Protein AF-A0A132A9T0-F1 (afdb_monomer)

Nearest PDB structures (foldseek):
  6n63-assembly1_A-2  TM=2.832E-01  e=4.880E+00  Bacillus thermotolerans

Solvent-accessible surface area (backbone atoms only — not comparable to full-atom values): 9015 Å² total; per-residue (Å²): 138,88,82,82,84,78,80,78,79,80,75,82,73,76,79,80,72,75,78,56,78,66,59,76,44,44,61,35,51,53,50,34,50,54,50,50,53,51,49,63,74,54,37,81,78,86,76,58,66,72,57,53,53,50,54,50,49,49,57,49,49,56,54,48,48,53,53,51,50,51,54,49,51,53,48,52,54,49,49,52,60,71,68,69,50,54,73,69,55,50,51,51,54,51,50,51,54,49,49,54,51,47,54,53,31,51,51,37,47,51,51,41,47,53,67,60,68,71,43,94,87,71,48,41,66,68,58,48,51,54,54,53,49,56,48,46,53,52,52,51,53,51,52,53,54,53,50,51,59,65,72,76,108

Radius of gyration: 21.83 Å; Cα contacts (8 Å, |Δi|>4): 74; chains: 1; bounding box: 56×27×76 Å

Foldseek 3Di:
DDDDPPPDPPPPPPPPPPVQPL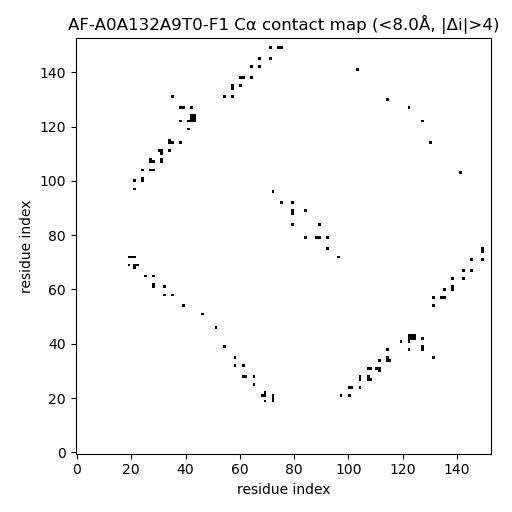VVLLVLLVLLLVLLVLLVVLEPDDDDPVVVVLSVVLSVLSVVLSVLLVVLSVLLVVVCVVVVDDPVVNVVSVVVNVVLSVVLSVVSVVLSVVSPVVDRNDSYPVNSVVSSVVSVVSSVVSNVVSVCVSVVD

Organism: Sarcoptes scabiei (NCBI:txid52283)

Sequence (153 aa):
MSSIHRRIHRSNSGSNRSCRFVELYFSSIDLLKLRLTFLRRNIPGRLPLVHLDYFTSVENDLERLKAVMLDMEDSLVRHARMTRMHHLDRELIFNELLRKSTISHLERIRLCRLIRVRNRSSVTLALALEKYQMVASYVAEFCVESIRQIEMN

Secondary structure (DSSP, 8-state):
--------------------GGGGGHHHHHHHHHHHHHHHHT-SSPPPHHHHHHHHHHHHHHHHHHHHHHHHHHHHHHHHHHTT--HHHHHHHHHHHHHHHHHHHHHHHHHHHHHHHT-TT---HHHHHHHHHHHHHHHHHHHHHHHHHHH--

pLDDT: mean 75.38, std 16.33, range [34.56, 92.31]

Structure (mmCIF, N/CA/C/O backbone):
data_AF-A0A132A9T0-F1
#
_entry.id   AF-A0A132A9T0-F1
#
loop_
_atom_site.group_PDB
_atom_site.id
_atom_site.type_symbol
_atom_site.label_atom_id
_atom_site.label_alt_id
_atom_site.label_comp_id
_atom_site.label_asym_id
_atom_site.label_entity_id
_atom_site.label_seq_id
_atom_site.pdbx_PDB_ins_code
_atom_site.Cartn_x
_atom_site.Cartn_y
_atom_site.Cartn_z
_atom_site.occupancy
_atom_site.B_iso_or_equiv
_atom_site.auth_seq_id
_atom_site.auth_comp_id
_atom_site.auth_asym_id
_atom_site.auth_atom_id
_atom_site.pdbx_PDB_model_num
ATOM 1 N N . MET A 1 1 ? -33.877 -3.721 -56.381 1.00 41.75 1 MET A N 1
ATOM 2 C CA . MET A 1 1 ? -33.250 -4.534 -55.316 1.00 41.75 1 MET A CA 1
ATOM 3 C C . MET A 1 1 ? -32.014 -3.787 -54.834 1.00 41.75 1 MET A C 1
ATOM 5 O O . MET A 1 1 ? -30.998 -3.794 -55.513 1.00 41.75 1 MET A O 1
ATOM 9 N N . SER A 1 2 ? -32.159 -3.032 -53.742 1.00 36.50 2 SER A N 1
ATOM 10 C CA . SER A 1 2 ? -31.143 -2.111 -53.215 1.00 36.50 2 SER A CA 1
ATOM 11 C C . SER A 1 2 ? -30.163 -2.842 -52.302 1.00 36.50 2 SER A C 1
ATOM 13 O O . SER A 1 2 ? -30.568 -3.379 -51.273 1.00 36.50 2 SER A O 1
ATOM 15 N N . SER A 1 3 ? -28.878 -2.841 -52.660 1.00 38.75 3 SER A N 1
ATOM 16 C CA . SER A 1 3 ? -27.806 -3.391 -51.828 1.00 38.75 3 SER A CA 1
ATOM 17 C C . SER A 1 3 ? -27.207 -2.271 -50.975 1.00 38.75 3 SER A C 1
ATOM 19 O O . SER A 1 3 ? -26.533 -1.371 -51.470 1.00 38.75 3 SER A O 1
ATOM 21 N N . ILE A 1 4 ? -27.532 -2.288 -49.684 1.00 42.50 4 ILE A N 1
ATOM 22 C CA . ILE A 1 4 ? -27.070 -1.319 -48.689 1.00 42.50 4 ILE A CA 1
ATOM 23 C C . ILE A 1 4 ? -25.588 -1.586 -48.400 1.00 42.50 4 ILE A C 1
ATOM 25 O O . ILE A 1 4 ? -25.233 -2.535 -47.700 1.00 42.50 4 ILE A O 1
ATOM 29 N N . HIS A 1 5 ? -24.716 -0.717 -48.908 1.00 40.34 5 HIS A N 1
ATOM 30 C CA . HIS A 1 5 ? -23.329 -0.601 -48.467 1.00 40.34 5 HIS A CA 1
ATOM 31 C C . HIS A 1 5 ? -23.275 -0.096 -47.019 1.00 40.34 5 HIS A C 1
ATOM 33 O O . HIS A 1 5 ? -23.266 1.106 -46.752 1.00 40.34 5 HIS A O 1
ATOM 39 N N . ARG A 1 6 ? -23.195 -1.022 -46.059 1.00 41.44 6 ARG A N 1
ATOM 40 C CA . ARG A 1 6 ? -22.784 -0.703 -44.688 1.00 41.44 6 ARG A CA 1
ATOM 41 C C . ARG A 1 6 ? -21.259 -0.603 -44.636 1.00 41.44 6 ARG A C 1
ATOM 43 O O . ARG A 1 6 ? -20.545 -1.590 -44.494 1.00 41.44 6 ARG A O 1
ATOM 50 N N . ARG A 1 7 ? -20.778 0.632 -44.773 1.00 37.00 7 ARG A N 1
ATOM 51 C CA . ARG A 1 7 ? -19.408 1.065 -44.493 1.00 37.00 7 ARG A CA 1
ATOM 52 C C . ARG A 1 7 ? -19.164 0.907 -42.983 1.00 37.00 7 ARG A C 1
ATOM 54 O O . ARG A 1 7 ? -19.579 1.749 -42.194 1.00 37.00 7 ARG A O 1
ATOM 61 N N . ILE A 1 8 ? -18.550 -0.204 -42.571 1.00 40.69 8 ILE A N 1
ATOM 62 C CA . ILE A 1 8 ? -18.086 -0.389 -41.190 1.00 40.69 8 ILE A CA 1
ATOM 63 C C . ILE A 1 8 ? -16.877 0.527 -41.001 1.00 40.69 8 ILE A C 1
ATOM 65 O O . ILE A 1 8 ? -15.793 0.269 -41.526 1.00 40.69 8 ILE A O 1
ATOM 69 N N . HIS A 1 9 ? -17.086 1.616 -40.263 1.00 36.97 9 HIS A N 1
ATOM 70 C CA . HIS A 1 9 ? -16.013 2.384 -39.653 1.00 36.97 9 HIS A CA 1
ATOM 71 C C . HIS A 1 9 ? -15.172 1.431 -38.798 1.00 36.97 9 HIS A C 1
ATOM 73 O O . HIS A 1 9 ? -15.607 0.969 -37.744 1.00 36.97 9 HIS A O 1
ATOM 79 N N . ARG A 1 10 ? -13.954 1.134 -39.256 1.00 35.19 10 ARG A N 1
ATOM 80 C CA . ARG A 1 10 ? -12.884 0.662 -38.380 1.00 35.19 10 ARG A CA 1
ATOM 81 C C . ARG A 1 10 ? -12.524 1.824 -37.464 1.00 35.19 10 ARG A C 1
ATOM 83 O O . ARG A 1 10 ? -11.673 2.647 -37.791 1.00 35.19 10 ARG A O 1
ATOM 90 N N . SER A 1 11 ? -13.223 1.913 -36.340 1.00 34.56 11 SER A N 1
ATOM 91 C CA . SER A 1 11 ? -12.777 2.700 -35.202 1.00 34.56 11 SER A CA 1
ATOM 92 C C . SER A 1 11 ? -11.459 2.098 -34.742 1.00 34.56 11 SER A C 1
ATOM 94 O O . SER A 1 11 ? -11.404 0.989 -34.215 1.00 34.56 11 SER A O 1
ATOM 96 N N . ASN A 1 12 ? -10.393 2.832 -35.028 1.00 40.69 12 ASN A N 1
ATOM 97 C CA . ASN A 1 12 ? -9.037 2.591 -34.581 1.00 40.69 12 ASN A CA 1
ATOM 98 C C . ASN A 1 12 ? -8.991 2.809 -33.056 1.00 40.69 12 ASN A C 1
ATOM 100 O O . ASN A 1 12 ? -8.491 3.819 -32.574 1.00 40.69 12 ASN A O 1
ATOM 104 N N . SER A 1 13 ? -9.567 1.900 -32.267 1.00 35.78 13 SER A N 1
ATOM 105 C CA . SER A 1 13 ? -9.287 1.837 -30.836 1.00 35.78 13 SER A CA 1
ATOM 106 C C . SER A 1 13 ? -8.005 1.035 -30.680 1.00 35.78 13 SER A C 1
ATOM 108 O O . SER A 1 13 ? -8.037 -0.178 -30.472 1.00 35.78 13 SER A O 1
ATOM 110 N N . GLY A 1 14 ? -6.873 1.720 -30.848 1.00 36.09 14 GLY A N 1
ATOM 111 C CA . GLY A 1 14 ? -5.583 1.214 -30.415 1.00 36.09 14 GLY A CA 1
ATOM 112 C C . GLY A 1 14 ? -5.695 0.846 -28.942 1.00 36.09 14 GLY A C 1
ATOM 113 O O . GLY A 1 14 ? -5.651 1.714 -28.072 1.00 36.09 14 GLY A O 1
ATOM 114 N N . SER A 1 15 ? -5.880 -0.443 -28.658 1.00 37.78 15 SER A N 1
ATOM 115 C CA . SER A 1 15 ? -5.702 -0.979 -27.321 1.00 37.78 15 SER A CA 1
ATOM 116 C C . SER A 1 15 ? -4.207 -0.937 -27.041 1.00 37.78 15 SER A C 1
ATOM 118 O O . SER A 1 15 ? -3.487 -1.917 -27.223 1.00 37.78 15 SER A O 1
ATOM 120 N N . ASN A 1 16 ? -3.737 0.230 -26.620 1.00 37.75 16 ASN A N 1
ATOM 121 C CA . ASN A 1 16 ? -2.419 0.425 -26.051 1.00 37.75 16 ASN A CA 1
ATOM 122 C C . ASN A 1 16 ? -2.423 -0.208 -24.648 1.00 37.75 16 ASN A C 1
ATOM 124 O O . ASN A 1 16 ? -2.280 0.468 -23.635 1.00 37.75 16 ASN A O 1
ATOM 128 N N . ARG A 1 17 ? -2.669 -1.523 -24.560 1.00 40.94 17 ARG A N 1
ATOM 129 C CA . ARG A 1 17 ? -2.438 -2.281 -23.331 1.00 40.94 17 ARG A CA 1
ATOM 130 C C . ARG A 1 17 ? -0.943 -2.540 -23.252 1.00 40.94 17 ARG A C 1
ATOM 132 O O . ARG A 1 17 ? -0.466 -3.636 -23.524 1.00 40.94 17 ARG A O 1
ATOM 139 N N . SER A 1 18 ? -0.213 -1.488 -22.897 1.00 50.81 18 SER A N 1
ATOM 140 C CA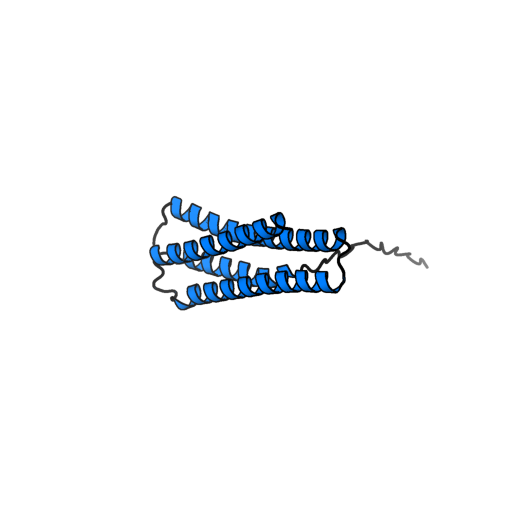 . SER A 1 18 ? 1.036 -1.630 -22.167 1.00 50.81 18 SER A CA 1
ATOM 141 C C . SER A 1 18 ? 0.682 -2.365 -20.877 1.00 50.81 18 SER A C 1
ATOM 143 O O . SER A 1 18 ? 0.238 -1.736 -19.926 1.00 50.81 18 SER A O 1
ATOM 145 N N . CYS A 1 19 ? 0.753 -3.696 -20.880 1.00 56.00 19 CYS A N 1
ATOM 146 C CA . CYS A 1 19 ? 0.551 -4.489 -19.674 1.00 56.00 19 CYS A CA 1
ATOM 147 C C . CYS A 1 19 ? 1.733 -4.186 -18.752 1.00 56.00 19 CYS A C 1
ATOM 149 O O . CYS A 1 19 ? 2.839 -4.663 -19.005 1.00 56.00 19 CYS A O 1
ATOM 151 N N . ARG A 1 20 ? 1.521 -3.307 -17.771 1.00 73.88 20 ARG A N 1
ATOM 152 C CA . ARG A 1 20 ? 2.565 -2.881 -16.843 1.00 73.88 20 ARG A CA 1
ATOM 153 C C . ARG A 1 20 ? 2.798 -3.995 -15.839 1.00 73.88 20 ARG A C 1
ATOM 155 O O . ARG A 1 20 ? 1.861 -4.480 -15.205 1.00 73.88 20 ARG A O 1
ATOM 162 N N . PHE A 1 21 ? 4.040 -4.433 -15.709 1.00 77.25 21 PHE A N 1
ATOM 163 C CA . PHE A 1 21 ? 4.377 -5.579 -14.875 1.00 77.25 21 PHE A CA 1
ATOM 164 C C . PHE A 1 21 ? 4.019 -5.329 -13.403 1.00 77.25 21 PHE A C 1
ATOM 166 O O . PHE A 1 21 ? 3.570 -6.240 -12.699 1.00 77.25 21 PHE A O 1
ATOM 173 N N . VAL A 1 22 ? 4.159 -4.084 -12.937 1.00 81.25 22 VAL A N 1
ATOM 174 C CA . VAL A 1 22 ? 3.890 -3.748 -11.536 1.00 81.25 22 VAL A CA 1
ATOM 175 C C . VAL A 1 22 ? 2.399 -3.803 -11.170 1.00 81.25 22 VAL A C 1
ATOM 177 O O . VAL A 1 22 ? 2.069 -3.960 -9.991 1.00 81.25 22 VAL A O 1
ATOM 180 N N . GLU A 1 23 ? 1.492 -3.752 -12.155 1.00 85.25 23 GLU A N 1
ATOM 181 C CA . GLU A 1 23 ? 0.039 -3.821 -11.932 1.00 85.25 23 GLU A CA 1
ATOM 182 C C . GLU A 1 23 ? -0.393 -5.156 -11.316 1.00 85.25 23 GLU A C 1
ATOM 184 O O . GLU A 1 23 ? -1.341 -5.196 -10.528 1.00 85.25 23 GLU A O 1
ATOM 189 N N . LEU A 1 24 ? 0.343 -6.244 -11.581 1.00 82.88 24 LEU A N 1
ATOM 190 C CA . LEU A 1 24 ? 0.091 -7.558 -10.974 1.00 82.88 24 LEU A CA 1
ATOM 191 C C . LEU A 1 24 ? 0.109 -7.496 -9.434 1.00 82.88 24 LEU A C 1
ATOM 193 O O . LEU A 1 24 ? -0.578 -8.269 -8.757 1.00 82.88 24 LEU A O 1
ATOM 197 N N . TYR A 1 25 ? 0.836 -6.532 -8.863 1.00 84.31 25 TYR A N 1
ATOM 198 C CA . TYR A 1 25 ? 0.963 -6.363 -7.419 1.00 84.31 25 TYR A CA 1
ATOM 199 C C . TYR A 1 25 ? -0.062 -5.405 -6.808 1.00 84.31 25 TYR A C 1
ATOM 201 O O . TYR A 1 25 ? -0.149 -5.348 -5.575 1.00 84.31 25 TYR A O 1
ATOM 209 N N . PHE A 1 26 ? -0.866 -4.696 -7.607 1.00 89.69 26 PHE A N 1
ATOM 210 C CA . PHE A 1 26 ? -1.878 -3.759 -7.094 1.00 89.69 26 PHE A CA 1
ATOM 211 C C . PHE A 1 26 ? -2.961 -4.465 -6.289 1.00 89.69 26 PHE A C 1
ATOM 213 O O . PHE A 1 26 ? -3.409 -3.933 -5.276 1.00 89.69 26 PHE A O 1
ATOM 220 N N . SER A 1 27 ? -3.251 -5.720 -6.630 1.00 88.88 27 SER A N 1
ATOM 221 C CA . SER A 1 27 ? -4.129 -6.605 -5.859 1.00 88.88 27 SER A CA 1
ATOM 222 C C . SER A 1 27 ? -3.783 -6.651 -4.360 1.00 88.88 27 SER A C 1
ATOM 224 O O . SER A 1 27 ? -4.674 -6.640 -3.512 1.00 88.88 27 SER A O 1
ATOM 226 N N . SER A 1 28 ? -2.492 -6.652 -4.003 1.00 89.94 28 SER A N 1
ATOM 227 C CA . SER A 1 28 ? -2.056 -6.624 -2.595 1.00 89.94 28 SER A CA 1
ATOM 228 C C . SER A 1 28 ? -2.243 -5.268 -1.920 1.00 89.94 28 SER A C 1
ATOM 230 O O . SER A 1 28 ? -2.470 -5.225 -0.713 1.00 89.94 28 SER A O 1
ATOM 232 N N . ILE A 1 29 ? -2.163 -4.175 -2.682 1.00 91.12 29 ILE A N 1
ATOM 233 C CA . ILE A 1 29 ? -2.417 -2.817 -2.188 1.00 91.12 29 ILE A CA 1
ATOM 234 C C . ILE A 1 29 ? -3.917 -2.659 -1.924 1.00 91.12 29 ILE A C 1
ATOM 236 O O . ILE A 1 29 ? -4.308 -2.250 -0.832 1.00 91.12 29 ILE A O 1
ATOM 240 N N . ASP A 1 30 ? -4.756 -3.081 -2.871 1.00 92.31 30 ASP A N 1
ATOM 241 C CA . ASP A 1 30 ? -6.215 -3.062 -2.737 1.00 92.31 30 ASP A CA 1
ATOM 242 C C . ASP A 1 30 ? -6.687 -3.929 -1.572 1.00 92.31 30 ASP A C 1
ATOM 244 O O . ASP A 1 30 ? -7.519 -3.512 -0.761 1.00 92.31 30 ASP A O 1
ATOM 248 N N . LEU A 1 31 ? -6.113 -5.128 -1.439 1.00 92.19 31 LEU A N 1
ATOM 249 C CA . LEU A 1 31 ? -6.408 -6.008 -0.318 1.00 92.19 31 LEU A CA 1
ATOM 250 C C . LEU A 1 31 ? -6.022 -5.360 1.014 1.00 92.19 31 LEU A C 1
ATOM 252 O O . LEU A 1 31 ? -6.806 -5.423 1.963 1.00 92.19 31 LEU A O 1
ATOM 256 N N . LEU A 1 32 ? -4.845 -4.737 1.098 1.00 91.62 32 LEU A N 1
ATOM 257 C CA . LEU A 1 32 ? -4.396 -4.059 2.311 1.00 91.62 32 LEU A CA 1
ATOM 258 C C . LEU A 1 32 ? -5.325 -2.901 2.674 1.00 91.62 32 LEU A C 1
ATOM 260 O O . LEU A 1 32 ? -5.779 -2.825 3.816 1.00 91.62 32 LEU A O 1
ATOM 264 N N . LYS A 1 33 ? -5.699 -2.073 1.698 1.00 92.12 33 LYS A N 1
ATOM 265 C CA . LYS A 1 33 ? -6.665 -0.987 1.881 1.00 92.12 33 LYS A CA 1
ATOM 266 C C . LYS A 1 33 ? -8.005 -1.506 2.396 1.00 92.12 33 LYS A C 1
ATOM 268 O O . LYS A 1 33 ? -8.507 -1.015 3.404 1.00 92.12 33 LYS A O 1
ATOM 273 N N . LEU A 1 34 ? -8.538 -2.571 1.796 1.00 91.38 34 LEU A N 1
ATOM 274 C CA . LEU A 1 34 ? -9.782 -3.200 2.246 1.00 91.38 34 LEU A CA 1
ATOM 275 C C . LEU A 1 34 ? -9.685 -3.704 3.695 1.00 91.38 34 LEU A C 1
ATOM 277 O O . LEU A 1 34 ? -10.635 -3.569 4.471 1.00 91.38 34 LEU A O 1
ATOM 281 N N . ARG A 1 35 ? -8.536 -4.266 4.088 1.00 89.38 35 ARG A N 1
ATOM 282 C CA . ARG A 1 35 ? -8.293 -4.723 5.466 1.00 89.38 35 ARG A CA 1
ATOM 283 C C . ARG A 1 35 ? -8.231 -3.566 6.459 1.00 89.38 35 ARG A C 1
ATOM 285 O O . ARG A 1 35 ? -8.794 -3.692 7.544 1.00 89.38 35 ARG A O 1
ATOM 292 N N . LEU A 1 36 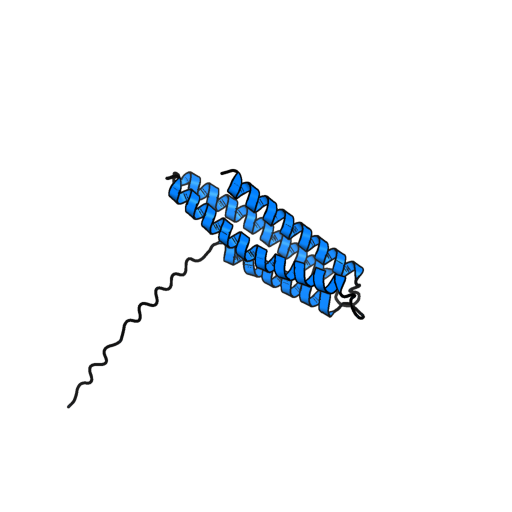? -7.610 -2.454 6.087 1.00 89.50 36 LEU A N 1
ATOM 293 C CA . LEU A 1 36 ? -7.542 -1.248 6.912 1.00 89.50 36 LEU A CA 1
ATOM 294 C C . LEU A 1 36 ? -8.913 -0.585 7.058 1.00 89.50 36 LEU A C 1
ATOM 296 O O . LEU A 1 36 ? -9.342 -0.302 8.174 1.00 89.50 36 LEU A O 1
ATOM 300 N N . THR A 1 37 ? -9.672 -0.461 5.967 1.00 88.94 37 THR A N 1
ATOM 301 C CA . THR A 1 37 ? -11.055 0.029 6.019 1.00 88.94 37 THR A CA 1
ATOM 302 C C . THR A 1 37 ? -11.922 -0.846 6.925 1.00 88.94 37 THR A C 1
ATOM 304 O O . THR A 1 37 ? -12.722 -0.327 7.705 1.00 88.94 37 THR A O 1
ATOM 307 N N . PHE A 1 38 ? -11.754 -2.172 6.867 1.00 87.31 38 PHE A N 1
ATOM 308 C CA . PHE A 1 38 ? -12.426 -3.074 7.798 1.00 87.31 38 PHE A CA 1
ATOM 309 C C . PHE A 1 38 ? -12.014 -2.793 9.249 1.00 87.31 38 PHE A C 1
ATOM 311 O O . PHE A 1 38 ? -12.895 -2.673 10.096 1.00 87.31 38 PHE A O 1
ATOM 318 N N . LEU A 1 39 ? -10.715 -2.648 9.544 1.00 86.44 39 LEU A N 1
ATOM 319 C CA . LEU A 1 39 ? -10.245 -2.310 10.893 1.00 86.44 39 LEU A CA 1
ATOM 320 C C . LEU A 1 39 ? -10.887 -1.020 11.403 1.00 86.44 39 LEU A C 1
ATOM 322 O O . LEU A 1 39 ? -11.495 -1.041 12.467 1.00 86.44 39 LEU A O 1
ATOM 326 N N . ARG A 1 40 ? -10.831 0.064 10.619 1.00 86.88 40 ARG A N 1
ATOM 327 C CA . ARG A 1 40 ? -11.401 1.369 10.982 1.00 86.88 40 ARG A CA 1
ATOM 328 C C . ARG A 1 40 ? -12.893 1.293 11.311 1.00 86.88 40 ARG A C 1
ATOM 330 O O . ARG A 1 40 ? -13.327 1.894 12.287 1.00 86.88 40 ARG A O 1
ATOM 337 N N . ARG A 1 41 ? -13.673 0.537 10.530 1.00 85.56 41 ARG A N 1
ATOM 338 C CA . ARG A 1 41 ? -15.125 0.366 10.742 1.00 85.56 41 ARG A CA 1
ATOM 339 C C . ARG A 1 41 ? -15.484 -0.412 12.009 1.00 85.56 41 ARG A C 1
ATOM 341 O O . ARG A 1 41 ? -16.616 -0.307 12.460 1.00 85.56 41 ARG A O 1
ATOM 348 N N . ASN A 1 42 ? -14.557 -1.202 12.547 1.00 83.75 42 ASN A N 1
ATOM 349 C CA . ASN A 1 42 ? -14.789 -2.042 13.724 1.00 83.75 42 ASN A CA 1
ATOM 350 C C . ASN A 1 42 ? -14.178 -1.453 15.007 1.00 83.75 42 ASN A C 1
ATOM 352 O O . ASN A 1 42 ? -14.156 -2.133 16.029 1.00 83.75 42 ASN A O 1
ATOM 356 N N . ILE A 1 43 ? -13.685 -0.210 14.974 1.00 84.88 43 ILE A N 1
ATOM 357 C CA . ILE A 1 43 ? -13.224 0.476 16.184 1.00 84.88 43 ILE A CA 1
ATOM 358 C C . ILE A 1 43 ? -14.459 0.881 17.012 1.00 84.88 43 ILE A C 1
ATOM 360 O O . ILE A 1 43 ? -15.340 1.560 16.482 1.00 84.88 43 ILE A O 1
ATOM 364 N N . PRO A 1 44 ? -14.548 0.498 18.296 1.00 73.88 44 PRO A N 1
ATOM 365 C CA . PRO A 1 44 ? -15.650 0.897 19.160 1.00 73.88 44 PRO A CA 1
ATOM 366 C C . PRO A 1 44 ? -15.566 2.391 19.504 1.00 73.88 44 PRO A C 1
ATOM 368 O O . PRO A 1 44 ? -14.511 2.895 19.891 1.00 73.88 44 PRO A O 1
ATOM 371 N N . GLY A 1 45 ? -16.699 3.091 19.416 1.00 78.88 45 GLY A N 1
ATOM 372 C CA . GLY A 1 45 ? -16.822 4.508 19.777 1.00 78.88 45 GLY A CA 1
ATOM 373 C C . GLY A 1 45 ? -16.570 5.488 18.624 1.00 78.88 45 GLY A C 1
ATOM 374 O O . GLY A 1 45 ? -16.484 5.109 17.458 1.00 78.88 45 GLY A O 1
ATOM 375 N N . ARG A 1 46 ? -16.503 6.787 18.949 1.00 77.25 46 ARG A N 1
ATOM 376 C CA . ARG A 1 46 ? -16.177 7.851 17.985 1.00 77.25 46 ARG A CA 1
ATOM 377 C C . ARG A 1 46 ? -14.686 8.169 18.040 1.00 77.25 46 ARG A C 1
ATOM 379 O O . ARG A 1 46 ? -14.136 8.382 19.116 1.00 77.25 46 ARG A O 1
ATOM 386 N N . LEU A 1 47 ? -14.057 8.232 16.871 1.00 81.00 47 LEU A N 1
ATOM 387 C CA . LEU A 1 47 ? -12.656 8.613 16.728 1.00 81.00 47 LEU A CA 1
ATOM 388 C C . LEU A 1 47 ? -12.494 10.138 16.816 1.00 81.00 47 LEU A C 1
ATOM 390 O O . LEU A 1 47 ? -13.230 10.857 16.137 1.00 81.00 47 LEU A O 1
ATOM 394 N N . PRO A 1 48 ? -11.507 10.637 17.577 1.00 84.19 48 PRO A N 1
ATOM 395 C CA . PRO A 1 48 ? -11.005 11.998 17.421 1.00 84.19 48 PRO A CA 1
ATOM 396 C C . PRO A 1 48 ? -10.639 12.311 15.961 1.00 84.19 48 PRO A C 1
ATOM 398 O O . PRO A 1 48 ? -10.090 11.453 15.265 1.00 84.19 48 PRO A O 1
ATOM 401 N N . LEU A 1 49 ? -10.888 13.551 15.521 1.00 84.25 49 LEU A N 1
ATOM 402 C CA . LEU A 1 49 ? -10.638 14.000 14.140 1.00 84.25 49 LEU A CA 1
ATOM 403 C C . LEU A 1 49 ? -9.199 13.730 13.682 1.00 84.25 49 LEU A C 1
ATOM 405 O O . LEU A 1 49 ? -8.997 13.184 12.604 1.00 84.25 49 LEU A O 1
ATOM 409 N N . VAL A 1 50 ? -8.212 13.975 14.548 1.00 85.12 50 VAL A N 1
ATOM 410 C CA . VAL A 1 50 ? -6.791 13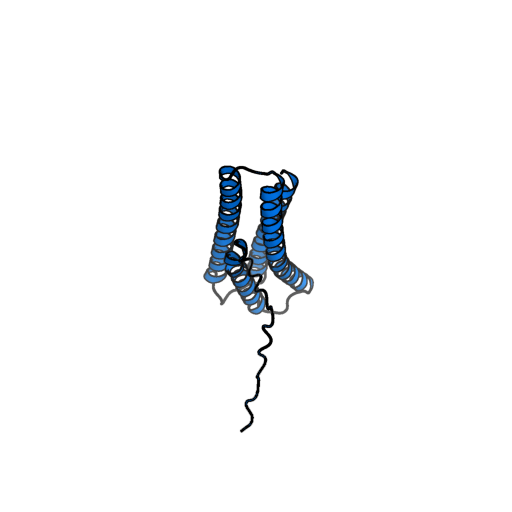.726 14.249 1.00 85.12 50 VAL A CA 1
ATOM 411 C C . VAL A 1 50 ? -6.507 12.281 13.810 1.00 85.12 50 VAL A C 1
ATOM 413 O O . VAL A 1 50 ? -5.675 12.043 12.937 1.00 85.12 50 VAL A O 1
ATOM 416 N N . HIS A 1 51 ? -7.218 11.296 14.366 1.00 86.00 51 HIS A N 1
ATOM 417 C CA . HIS A 1 51 ? -7.047 9.895 13.979 1.00 86.00 51 HIS A CA 1
ATOM 418 C C . HIS A 1 51 ? -7.769 9.565 12.672 1.00 86.00 51 HIS A C 1
ATOM 420 O O . HIS A 1 51 ? -7.298 8.717 11.917 1.00 86.00 51 HIS A O 1
ATOM 426 N N . LEU A 1 52 ? -8.887 10.236 12.380 1.00 85.88 52 LEU A N 1
ATOM 427 C CA . LEU A 1 52 ? -9.572 10.105 11.092 1.00 85.88 52 LEU A CA 1
ATOM 428 C C . LEU A 1 52 ? -8.710 10.648 9.950 1.00 85.88 52 LEU A C 1
ATOM 430 O O . LEU A 1 52 ? -8.586 9.978 8.922 1.00 85.88 52 LEU A O 1
ATOM 434 N N . ASP A 1 53 ? -8.080 11.803 10.155 1.00 88.38 53 ASP A N 1
ATOM 435 C CA . ASP A 1 53 ? -7.165 12.405 9.184 1.00 88.38 53 ASP A CA 1
ATOM 436 C C . ASP A 1 53 ? -5.943 11.513 8.973 1.00 88.38 53 ASP A C 1
ATOM 438 O O . ASP A 1 53 ? -5.574 11.217 7.837 1.00 88.38 53 ASP A O 1
ATOM 442 N N . TYR A 1 54 ? -5.379 10.984 10.063 1.00 89.50 54 TYR A N 1
ATOM 443 C CA . TYR A 1 54 ? -4.272 10.036 10.000 1.00 89.50 54 TYR A CA 1
ATOM 444 C C . TYR A 1 54 ? -4.621 8.778 9.189 1.00 89.50 54 TYR A C 1
ATOM 446 O O . TYR A 1 54 ? -3.896 8.412 8.263 1.00 89.50 54 TYR A O 1
ATOM 454 N N . PHE A 1 55 ? -5.754 8.130 9.478 1.00 89.56 55 PHE A N 1
ATOM 455 C CA . PHE A 1 55 ? -6.189 6.945 8.733 1.00 89.56 55 PHE A CA 1
ATOM 456 C C . PHE A 1 55 ? -6.433 7.245 7.255 1.00 89.56 55 PHE A C 1
ATOM 458 O O . PHE A 1 55 ? -6.070 6.439 6.397 1.00 89.56 55 PHE A O 1
ATOM 465 N N . THR A 1 56 ? -7.013 8.407 6.958 1.00 90.31 56 THR A N 1
ATOM 466 C CA . THR A 1 56 ? -7.259 8.851 5.584 1.00 90.31 56 THR A CA 1
ATOM 467 C C . THR A 1 56 ? -5.949 9.121 4.846 1.00 90.31 56 THR A C 1
ATOM 469 O O . THR A 1 56 ? -5.815 8.724 3.690 1.00 90.31 56 THR A O 1
ATOM 472 N N . SER A 1 57 ? -4.954 9.719 5.510 1.00 91.31 57 SER A N 1
ATOM 473 C CA . SER A 1 57 ? -3.622 9.927 4.933 1.00 91.31 57 SER A CA 1
ATOM 474 C C . SER A 1 57 ? -2.994 8.605 4.511 1.00 91.31 57 SER A C 1
ATOM 476 O O . SER A 1 57 ? -2.612 8.462 3.357 1.00 91.31 57 SER A O 1
ATOM 478 N N . VAL A 1 58 ? -2.979 7.602 5.393 1.00 90.31 58 VAL A N 1
ATOM 479 C CA . VAL A 1 58 ? -2.402 6.285 5.074 1.00 90.31 58 VAL A CA 1
ATOM 480 C 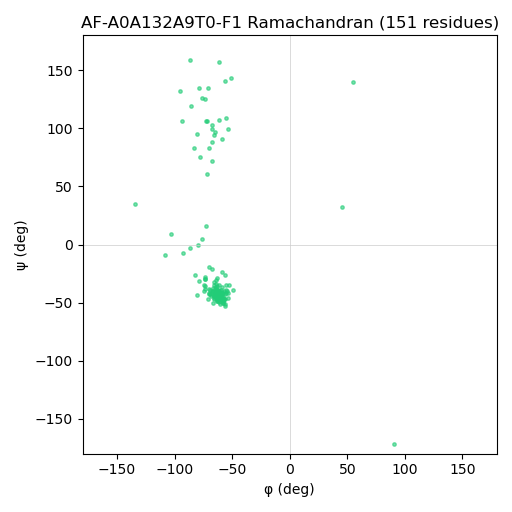C . VAL A 1 58 ? -3.160 5.591 3.933 1.00 90.31 58 VAL A C 1
ATOM 482 O O . VAL A 1 58 ? -2.542 4.978 3.064 1.00 90.31 58 VAL A O 1
ATOM 485 N N . GLU A 1 59 ? -4.494 5.693 3.890 1.00 90.06 59 GLU A N 1
ATOM 486 C CA . GLU A 1 59 ? -5.295 5.161 2.775 1.00 90.06 59 GLU A CA 1
ATOM 487 C C . GLU A 1 59 ? -4.968 5.858 1.438 1.00 90.06 59 GLU A C 1
ATOM 489 O O . GLU A 1 59 ? -4.963 5.198 0.395 1.00 90.06 59 GLU A O 1
ATOM 494 N N . ASN A 1 60 ? -4.669 7.161 1.460 1.00 90.50 60 ASN A N 1
ATOM 495 C CA . ASN A 1 60 ? -4.232 7.921 0.286 1.00 90.50 60 ASN A CA 1
ATOM 496 C C . ASN A 1 60 ? -2.790 7.589 -0.112 1.00 90.50 60 ASN A C 1
ATOM 498 O O . ASN A 1 60 ? -2.495 7.472 -1.300 1.00 90.50 60 ASN A O 1
ATOM 502 N N . ASP A 1 61 ? -1.901 7.394 0.858 1.00 91.00 61 ASP A N 1
ATOM 503 C CA . ASP A 1 61 ? -0.506 7.037 0.609 1.00 91.00 61 ASP A CA 1
ATOM 504 C C . ASP A 1 61 ? -0.392 5.641 -0.023 1.00 91.00 61 ASP A C 1
ATOM 506 O O . ASP A 1 61 ? 0.444 5.427 -0.899 1.00 91.00 61 ASP A O 1
ATOM 510 N N . LEU A 1 62 ? -1.301 4.716 0.304 1.00 90.81 62 LEU A N 1
ATOM 511 C CA . LEU A 1 62 ? -1.428 3.439 -0.409 1.00 90.81 62 LEU A CA 1
ATOM 512 C C . LEU A 1 62 ? -1.848 3.597 -1.880 1.00 90.81 62 LEU A C 1
ATOM 514 O O . LEU A 1 62 ? -1.415 2.809 -2.717 1.00 90.81 62 LEU A O 1
ATOM 518 N N . GLU A 1 63 ? -2.670 4.591 -2.227 1.00 89.38 63 GLU A N 1
ATOM 519 C CA . GLU A 1 63 ? -2.982 4.869 -3.638 1.00 89.38 63 GLU A CA 1
ATOM 520 C C . GLU A 1 63 ? -1.809 5.547 -4.346 1.00 89.38 63 GLU A C 1
ATOM 522 O O . GLU A 1 63 ? -1.466 5.179 -5.470 1.00 89.38 63 GLU A O 1
ATOM 527 N N . ARG A 1 64 ? -1.133 6.482 -3.670 1.00 88.38 64 ARG A N 1
ATOM 528 C CA . ARG A 1 64 ? 0.097 7.102 -4.183 1.00 88.38 64 ARG A CA 1
ATOM 529 C C . ARG A 1 64 ? 1.183 6.067 -4.442 1.00 88.38 64 ARG A C 1
ATOM 531 O O . ARG A 1 64 ? 1.879 6.177 -5.443 1.00 88.38 64 ARG A O 1
ATOM 538 N N . LEU A 1 65 ? 1.281 5.030 -3.610 1.00 88.12 65 LEU A N 1
ATOM 539 C CA . LEU A 1 65 ? 2.204 3.918 -3.821 1.00 88.12 65 LEU A CA 1
ATOM 540 C C . LEU A 1 65 ? 2.008 3.257 -5.195 1.00 88.12 65 LEU A C 1
ATOM 542 O O . LEU A 1 65 ? 2.996 2.937 -5.849 1.00 88.12 65 LEU A O 1
ATOM 546 N N . LYS A 1 66 ? 0.765 3.094 -5.676 1.00 88.69 66 LYS A N 1
ATOM 547 C CA . LYS A 1 66 ? 0.519 2.572 -7.033 1.00 88.69 66 LYS A CA 1
ATOM 548 C C . LYS A 1 66 ? 1.110 3.496 -8.090 1.00 88.69 66 LYS A C 1
ATOM 550 O O . LYS A 1 66 ? 1.817 3.017 -8.969 1.00 88.69 66 LYS A O 1
ATOM 555 N N . ALA A 1 67 ? 0.854 4.800 -7.983 1.00 87.69 67 ALA A N 1
ATOM 556 C CA . ALA A 1 67 ? 1.390 5.791 -8.915 1.00 87.69 67 ALA A CA 1
ATOM 557 C C . ALA A 1 67 ? 2.928 5.796 -8.917 1.00 87.69 67 ALA A C 1
ATOM 559 O O . ALA A 1 67 ? 3.535 5.724 -9.975 1.00 87.69 67 ALA A O 1
ATOM 560 N N . VAL A 1 68 ? 3.564 5.744 -7.743 1.00 84.88 68 VAL A N 1
ATOM 561 C CA . VAL A 1 68 ? 5.031 5.657 -7.635 1.00 84.88 68 VAL A CA 1
ATOM 562 C C . VAL A 1 68 ? 5.568 4.374 -8.273 1.00 84.88 68 VAL A C 1
ATOM 564 O O . VAL A 1 68 ? 6.564 4.414 -8.989 1.00 84.88 68 VAL A O 1
ATOM 567 N N . MET A 1 69 ? 4.911 3.229 -8.059 1.00 84.88 69 MET A N 1
ATOM 568 C CA . MET A 1 69 ? 5.303 1.967 -8.699 1.00 84.88 69 MET A CA 1
ATOM 569 C C . MET A 1 69 ? 5.213 2.050 -10.229 1.00 84.88 69 MET A C 1
ATOM 571 O O . MET A 1 69 ? 6.103 1.552 -10.917 1.00 84.88 69 MET A O 1
ATOM 575 N N . LEU A 1 70 ? 4.167 2.698 -10.749 1.00 85.62 70 LEU A N 1
ATOM 576 C CA . LEU A 1 70 ? 3.988 2.963 -12.177 1.00 85.62 70 LEU A CA 1
ATOM 577 C C . LEU A 1 70 ? 5.091 3.864 -12.742 1.00 85.62 70 LEU A C 1
ATOM 579 O O . LEU A 1 70 ? 5.681 3.536 -13.770 1.00 85.62 70 LEU A O 1
ATOM 583 N N . ASP A 1 71 ? 5.374 4.974 -12.065 1.00 83.62 71 ASP A N 1
ATOM 584 C CA . ASP A 1 71 ? 6.381 5.949 -12.486 1.00 83.62 71 ASP A CA 1
ATOM 585 C C . ASP A 1 71 ? 7.792 5.355 -12.440 1.00 83.62 71 ASP A C 1
ATOM 587 O O . ASP A 1 71 ? 8.628 5.648 -13.300 1.00 83.62 71 ASP A O 1
ATOM 591 N N . MET A 1 72 ? 8.057 4.484 -11.463 1.00 79.69 72 MET A N 1
ATOM 592 C CA . MET A 1 72 ? 9.308 3.741 -11.361 1.00 79.69 72 MET A CA 1
ATOM 593 C C . MET A 1 72 ? 9.469 2.762 -12.530 1.00 79.69 72 MET A C 1
ATOM 595 O O . MET A 1 72 ? 10.528 2.750 -13.155 1.00 79.69 72 MET A O 1
ATOM 599 N N . GLU A 1 73 ? 8.437 1.981 -12.870 1.00 80.69 73 GLU A N 1
ATOM 600 C CA . GLU A 1 73 ? 8.476 1.095 -14.044 1.00 80.69 73 GLU A CA 1
ATOM 601 C C . GLU A 1 73 ? 8.747 1.895 -15.326 1.00 80.69 73 GLU A C 1
ATOM 603 O O . GLU A 1 73 ? 9.667 1.567 -16.079 1.00 80.69 73 GLU A O 1
ATOM 608 N N . ASP A 1 74 ? 8.017 2.992 -15.541 1.00 83.19 74 ASP A N 1
ATOM 609 C CA . ASP A 1 74 ? 8.191 3.848 -16.717 1.00 83.19 74 ASP A CA 1
ATOM 610 C C . ASP A 1 74 ? 9.593 4.473 -16.772 1.00 83.19 74 ASP A C 1
ATOM 612 O O . ASP A 1 74 ? 10.200 4.581 -17.843 1.00 83.19 74 ASP A O 1
ATOM 616 N N . SER A 1 75 ? 10.135 4.896 -15.631 1.00 78.56 75 SER A N 1
ATOM 617 C CA . SER A 1 75 ? 11.470 5.498 -15.551 1.00 78.56 75 SER A CA 1
ATOM 618 C C . SER A 1 75 ? 12.569 4.478 -15.831 1.00 78.56 75 SER A C 1
ATOM 620 O O . SER A 1 75 ? 13.456 4.763 -16.635 1.00 78.56 75 SER A O 1
ATOM 622 N N . LEU A 1 76 ? 12.461 3.264 -15.290 1.00 73.94 76 LEU A N 1
ATOM 623 C CA . LEU A 1 76 ? 13.403 2.176 -15.565 1.00 73.94 76 LEU A CA 1
ATOM 624 C C . LEU A 1 76 ? 13.357 1.735 -17.033 1.00 73.94 76 LEU A C 1
ATOM 626 O O . LEU A 1 76 ? 14.401 1.575 -17.667 1.00 73.94 76 LEU A O 1
ATOM 630 N N . VAL A 1 77 ? 12.160 1.601 -17.616 1.00 76.44 77 VAL A N 1
ATOM 631 C CA . VAL A 1 77 ? 11.999 1.261 -19.039 1.00 76.44 77 VAL A CA 1
ATOM 632 C C . VAL A 1 77 ? 12.585 2.352 -19.936 1.00 76.44 77 VAL A C 1
ATOM 634 O O . VAL A 1 77 ? 13.251 2.041 -20.928 1.00 76.44 77 VAL A O 1
ATOM 637 N N . ARG A 1 78 ? 12.358 3.633 -19.615 1.00 76.88 78 ARG A N 1
ATOM 638 C CA . ARG A 1 78 ? 12.964 4.756 -20.348 1.00 76.88 78 ARG A CA 1
ATOM 639 C C . ARG A 1 78 ? 14.482 4.737 -20.230 1.00 76.88 78 ARG A C 1
ATOM 641 O O . ARG A 1 78 ? 15.147 4.826 -21.260 1.00 76.88 78 ARG A O 1
ATOM 648 N N . HIS A 1 79 ? 15.017 4.559 -19.025 1.00 72.12 79 HIS A N 1
ATOM 649 C CA . HIS A 1 79 ? 16.455 4.487 -18.791 1.00 72.12 79 HIS A CA 1
ATOM 650 C C . HIS A 1 79 ? 17.091 3.374 -19.640 1.00 72.12 79 HIS A C 1
ATOM 652 O O . HIS A 1 79 ? 17.938 3.663 -20.480 1.00 72.12 79 HIS A O 1
ATOM 658 N N . ALA A 1 80 ? 16.569 2.145 -19.566 1.00 69.69 80 ALA A N 1
ATOM 659 C CA . ALA A 1 80 ? 17.036 0.993 -20.346 1.00 69.69 80 ALA A CA 1
ATOM 660 C C . ALA A 1 80 ? 16.971 1.176 -21.882 1.00 69.69 80 ALA A C 1
ATOM 662 O O . ALA A 1 80 ? 17.675 0.494 -22.642 1.00 69.69 80 ALA A O 1
ATOM 663 N N . ARG A 1 81 ? 16.098 2.067 -22.375 1.00 70.19 81 ARG A N 1
ATOM 664 C CA . ARG A 1 81 ? 16.037 2.455 -23.794 1.00 70.19 81 ARG A CA 1
ATOM 665 C C . ARG A 1 81 ? 17.098 3.496 -24.146 1.00 70.19 81 ARG A C 1
ATOM 667 O O . ARG A 1 81 ? 17.720 3.366 -25.199 1.00 70.19 81 ARG A O 1
ATOM 674 N N . MET A 1 82 ? 17.297 4.505 -23.297 1.00 70.75 82 MET A N 1
ATOM 675 C CA . MET A 1 82 ? 18.229 5.610 -23.552 1.00 70.75 82 MET A CA 1
ATOM 676 C C . MET A 1 82 ? 19.693 5.170 -23.509 1.00 70.75 82 MET A C 1
ATOM 678 O O . MET A 1 82 ? 20.471 5.588 -24.362 1.00 70.75 82 MET A O 1
ATOM 682 N N . THR A 1 83 ? 20.073 4.288 -22.584 1.00 65.94 83 THR A N 1
ATOM 683 C CA . THR A 1 83 ? 21.473 3.866 -22.400 1.00 65.94 83 THR A CA 1
ATOM 684 C C . THR A 1 83 ? 21.989 2.879 -23.454 1.00 65.94 83 THR A C 1
ATOM 686 O O . THR A 1 83 ? 23.117 2.417 -23.338 1.00 65.94 83 THR A O 1
ATOM 689 N N . ARG A 1 84 ? 21.211 2.542 -24.503 1.00 62.97 84 ARG A N 1
ATOM 690 C CA . ARG A 1 84 ? 21.542 1.473 -25.482 1.00 62.97 84 ARG A CA 1
ATOM 691 C C . ARG A 1 84 ? 22.049 0.186 -24.801 1.00 62.97 84 ARG A C 1
ATOM 693 O O . ARG A 1 84 ? 22.886 -0.520 -25.354 1.00 62.97 84 ARG A O 1
ATOM 700 N N . MET A 1 85 ? 21.536 -0.093 -23.603 1.00 61.47 85 MET A N 1
ATOM 701 C CA . MET A 1 85 ? 21.977 -1.198 -22.759 1.00 61.47 85 MET A CA 1
ATOM 702 C C . MET A 1 85 ? 21.878 -2.539 -23.487 1.00 61.47 85 MET A C 1
ATOM 704 O O . MET A 1 85 ? 20.910 -2.785 -24.221 1.00 61.47 85 MET A O 1
ATOM 708 N N . HIS A 1 86 ? 22.877 -3.400 -23.276 1.00 64.25 86 HIS A N 1
ATOM 709 C CA . HIS A 1 86 ? 22.879 -4.750 -23.826 1.00 64.25 86 HIS A CA 1
ATOM 710 C C . HIS A 1 86 ? 21.686 -5.544 -23.269 1.00 64.25 86 HIS A C 1
ATOM 712 O O . HIS A 1 86 ? 21.136 -5.230 -22.212 1.00 64.25 86 HIS A O 1
ATOM 718 N N . HIS A 1 87 ? 21.262 -6.593 -23.981 1.00 62.72 87 HIS A N 1
ATOM 719 C CA . HIS A 1 87 ? 20.131 -7.432 -23.559 1.00 62.72 87 HIS A CA 1
ATOM 720 C C . HIS A 1 87 ? 20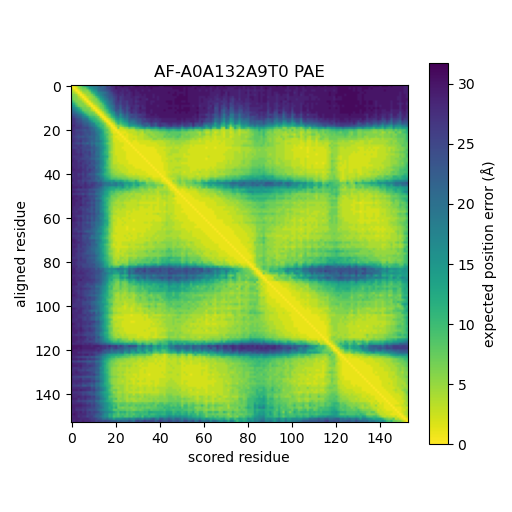.275 -7.966 -22.121 1.00 62.72 87 HIS A C 1
ATOM 722 O O . HIS A 1 87 ? 19.276 -8.022 -21.408 1.00 62.72 87 HIS A O 1
ATOM 728 N N . LEU A 1 88 ? 21.506 -8.266 -21.688 1.00 58.81 88 LEU A N 1
ATOM 729 C CA . LEU A 1 88 ? 21.820 -8.759 -20.344 1.00 58.81 88 LEU A CA 1
ATOM 730 C C . LEU A 1 88 ? 21.502 -7.726 -19.241 1.00 58.81 88 LEU A C 1
ATOM 732 O O . LEU A 1 88 ? 20.961 -8.079 -18.197 1.00 58.81 88 LEU A O 1
ATOM 736 N N . ASP A 1 89 ? 21.755 -6.439 -19.494 1.00 65.56 89 ASP A N 1
ATOM 737 C CA . ASP A 1 89 ? 21.517 -5.359 -18.523 1.00 65.56 89 ASP A CA 1
ATOM 738 C C . ASP A 1 89 ? 20.022 -5.050 -18.374 1.00 65.56 89 ASP A C 1
ATOM 740 O O . ASP A 1 89 ? 19.530 -4.772 -17.280 1.00 65.56 89 ASP A O 1
ATOM 744 N N . ARG A 1 90 ? 19.258 -5.163 -19.470 1.00 64.31 90 ARG A N 1
ATOM 745 C CA . ARG A 1 90 ? 17.792 -5.028 -19.434 1.00 64.31 90 ARG A CA 1
ATOM 746 C C . ARG A 1 90 ? 17.144 -6.118 -18.593 1.00 64.31 90 ARG A C 1
ATOM 748 O O . ARG A 1 90 ? 16.195 -5.844 -17.862 1.00 64.31 90 ARG A O 1
ATOM 755 N N . GLU A 1 91 ? 17.650 -7.338 -18.712 1.00 70.12 91 GLU A N 1
ATOM 756 C CA . GLU A 1 91 ? 17.176 -8.482 -17.943 1.00 70.12 91 GLU A CA 1
ATOM 757 C C . GLU A 1 91 ? 17.495 -8.317 -16.451 1.00 70.12 91 GLU A C 1
ATOM 759 O O . GLU A 1 91 ? 16.625 -8.546 -15.613 1.00 70.12 91 GLU A O 1
ATOM 764 N N . LEU A 1 92 ? 18.685 -7.811 -16.108 1.00 69.69 92 LEU A N 1
ATOM 765 C CA . LEU A 1 92 ? 19.056 -7.475 -14.728 1.00 69.69 92 LEU A CA 1
ATOM 766 C C . LEU A 1 92 ? 18.136 -6.409 -14.113 1.00 69.69 92 LEU A C 1
ATOM 768 O O . LEU A 1 92 ? 17.617 -6.614 -13.015 1.00 69.69 92 LEU A O 1
ATOM 772 N N . ILE A 1 93 ? 17.879 -5.306 -14.825 1.00 66.00 93 ILE A N 1
ATOM 773 C CA . ILE A 1 93 ? 16.987 -4.230 -14.355 1.00 66.00 93 ILE A CA 1
ATOM 774 C C . ILE A 1 93 ? 15.562 -4.754 -14.148 1.00 66.00 93 ILE A C 1
ATOM 776 O O . ILE A 1 93 ? 14.925 -4.472 -13.130 1.00 66.00 93 ILE A O 1
ATOM 780 N N . PHE A 1 94 ? 15.061 -5.543 -15.100 1.00 72.38 94 PHE A N 1
ATOM 781 C CA . PHE A 1 94 ? 13.734 -6.138 -15.009 1.00 72.38 94 PHE A CA 1
ATOM 782 C C . PHE A 1 94 ? 13.625 -7.104 -13.822 1.00 72.38 94 PHE A C 1
ATOM 784 O O . PHE A 1 94 ? 12.664 -7.035 -13.053 1.00 72.38 94 PHE A O 1
ATOM 791 N N . ASN A 1 95 ? 14.631 -7.957 -13.627 1.00 75.94 95 ASN A N 1
ATOM 792 C CA . ASN A 1 95 ? 14.678 -8.899 -12.513 1.00 75.94 95 ASN A CA 1
ATOM 793 C C . ASN A 1 95 ? 14.745 -8.187 -11.158 1.00 75.94 95 ASN A C 1
ATOM 795 O O . ASN A 1 95 ? 14.098 -8.633 -10.210 1.00 75.94 95 ASN A O 1
ATOM 799 N N . GLU A 1 96 ? 15.450 -7.060 -11.055 1.00 73.44 96 GLU A N 1
ATOM 800 C CA . GLU A 1 96 ? 15.505 -6.287 -9.812 1.00 73.44 96 GLU A CA 1
ATOM 801 C C . GLU A 1 96 ? 14.164 -5.603 -9.500 1.00 73.44 96 GLU A C 1
ATOM 803 O O . GLU A 1 96 ? 13.677 -5.691 -8.367 1.00 73.44 96 GLU A O 1
ATOM 808 N N . LEU A 1 97 ? 13.502 -5.008 -10.502 1.00 72.81 97 LEU A N 1
ATOM 809 C CA . LEU A 1 97 ? 12.144 -4.470 -10.349 1.00 72.81 97 LEU A CA 1
ATOM 810 C C . LEU A 1 97 ? 11.159 -5.564 -9.910 1.00 72.81 97 LEU A C 1
ATOM 812 O O . LEU A 1 97 ? 10.327 -5.352 -9.019 1.00 72.81 97 LEU A O 1
ATOM 816 N N . LEU A 1 98 ? 11.278 -6.750 -10.508 1.00 77.94 98 LEU A N 1
ATOM 817 C CA . LEU A 1 98 ? 10.458 -7.912 -10.199 1.00 77.94 98 LEU A CA 1
ATOM 818 C C . LEU A 1 98 ? 10.689 -8.410 -8.775 1.00 77.94 98 LEU A C 1
ATOM 820 O O . LEU A 1 98 ? 9.725 -8.620 -8.033 1.00 77.94 98 LEU A O 1
ATOM 824 N N . ARG A 1 99 ? 11.950 -8.511 -8.356 1.00 81.06 99 ARG A N 1
ATOM 825 C CA . ARG A 1 99 ? 12.344 -8.900 -7.002 1.00 81.06 99 ARG A CA 1
ATOM 826 C C . ARG A 1 99 ? 11.797 -7.925 -5.962 1.00 81.06 99 ARG A C 1
ATOM 828 O O . ARG A 1 99 ? 11.126 -8.360 -5.024 1.00 81.06 99 ARG A O 1
ATOM 835 N N . LYS A 1 100 ? 12.015 -6.615 -6.136 1.00 73.12 100 LYS A N 1
ATOM 836 C CA . LYS A 1 100 ? 11.547 -5.588 -5.186 1.00 73.12 100 LYS A CA 1
ATOM 837 C C . LYS A 1 100 ? 10.023 -5.546 -5.097 1.00 73.12 100 LYS A C 1
ATOM 839 O O . LYS A 1 100 ? 9.473 -5.527 -3.992 1.00 73.12 100 LYS A O 1
ATOM 844 N N . SER A 1 101 ? 9.339 -5.598 -6.240 1.00 78.38 101 SER A N 1
ATOM 845 C CA . SER A 1 101 ? 7.873 -5.601 -6.287 1.00 78.38 101 SER A CA 1
ATOM 846 C C . SER A 1 101 ? 7.284 -6.864 -5.655 1.00 78.38 101 SER A C 1
ATOM 848 O O . SER A 1 101 ? 6.298 -6.774 -4.923 1.00 78.38 101 SER A O 1
ATOM 850 N N . THR A 1 102 ? 7.931 -8.019 -5.846 1.00 84.06 102 THR A N 1
ATOM 851 C CA . THR A 1 102 ? 7.539 -9.297 -5.231 1.00 84.06 102 THR A CA 1
ATOM 852 C C . THR A 1 102 ? 7.719 -9.283 -3.717 1.00 84.06 102 THR A C 1
ATOM 854 O O . THR A 1 102 ? 6.777 -9.607 -2.997 1.00 84.06 102 THR A O 1
ATOM 857 N N . ILE A 1 103 ? 8.888 -8.876 -3.207 1.00 82.75 103 ILE A N 1
ATOM 858 C CA . ILE A 1 103 ? 9.134 -8.766 -1.755 1.00 82.75 103 ILE A CA 1
ATOM 859 C C . ILE A 1 103 ? 8.084 -7.851 -1.126 1.00 82.75 103 ILE A C 1
ATOM 861 O O . ILE A 1 103 ? 7.427 -8.203 -0.148 1.00 82.75 103 ILE A O 1
ATOM 865 N N . SER A 1 104 ? 7.868 -6.704 -1.760 1.00 81.56 104 SER A N 1
ATOM 866 C CA . SER A 1 104 ? 6.893 -5.717 -1.328 1.00 81.56 104 SER A CA 1
ATOM 867 C C . SER A 1 104 ? 5.463 -6.264 -1.303 1.00 81.56 104 SER A C 1
ATOM 869 O O . SER A 1 104 ? 4.720 -6.097 -0.335 1.00 81.56 104 SER A O 1
ATOM 871 N N . HIS A 1 105 ? 5.076 -6.979 -2.353 1.00 87.00 105 HIS A N 1
ATOM 872 C CA . HIS A 1 105 ? 3.803 -7.678 -2.410 1.00 87.00 105 HIS A CA 1
ATOM 873 C C . HIS A 1 105 ? 3.649 -8.684 -1.264 1.00 87.00 105 HIS A C 1
ATOM 875 O O . HIS A 1 105 ? 2.633 -8.663 -0.568 1.00 87.00 105 HIS A O 1
ATOM 881 N N . LEU A 1 106 ? 4.655 -9.528 -1.026 1.00 87.44 106 LEU A N 1
ATOM 882 C CA . LEU A 1 106 ? 4.623 -10.538 0.032 1.00 87.44 106 LEU A CA 1
ATOM 883 C C . LEU A 1 106 ? 4.499 -9.914 1.426 1.00 87.44 106 LEU A C 1
ATOM 885 O O . LEU A 1 106 ? 3.699 -10.400 2.227 1.00 87.44 106 LEU A O 1
ATOM 889 N N . GLU A 1 107 ? 5.205 -8.818 1.700 1.00 85.50 107 GLU A N 1
ATOM 890 C CA . GLU A 1 107 ? 5.090 -8.102 2.975 1.00 85.50 107 GLU A CA 1
ATOM 891 C C . GLU A 1 107 ? 3.699 -7.486 3.165 1.00 85.50 107 GLU A C 1
ATOM 893 O O . GLU A 1 107 ? 3.091 -7.645 4.227 1.00 85.50 107 GLU A O 1
ATOM 898 N N . ARG A 1 108 ? 3.094 -6.905 2.119 1.00 90.25 108 ARG A N 1
ATOM 899 C CA . ARG A 1 108 ? 1.691 -6.454 2.188 1.00 90.25 108 ARG A CA 1
ATOM 900 C C . ARG A 1 108 ? 0.728 -7.608 2.448 1.00 90.25 108 ARG A C 1
ATOM 902 O O . ARG A 1 108 ? -0.192 -7.469 3.257 1.00 90.25 108 ARG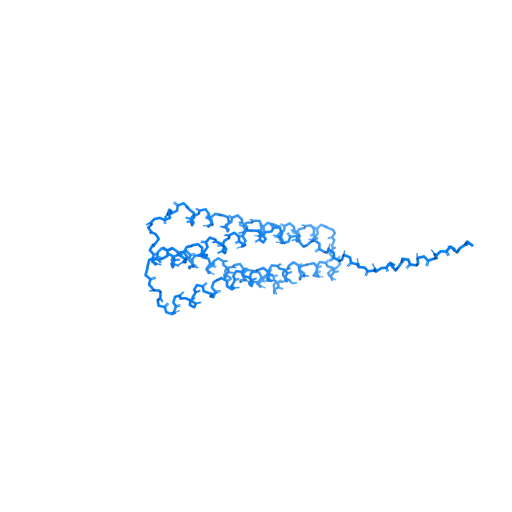 A O 1
ATOM 909 N N . ILE A 1 109 ? 0.934 -8.765 1.817 1.00 90.06 109 ILE A N 1
ATOM 910 C CA . ILE A 1 109 ? 0.134 -9.969 2.084 1.00 90.06 109 ILE A CA 1
ATOM 911 C C . ILE A 1 109 ? 0.325 -10.447 3.530 1.00 90.06 109 ILE A C 1
ATOM 913 O O . ILE A 1 109 ? -0.657 -10.788 4.198 1.00 90.06 109 ILE A O 1
ATOM 917 N N . ARG A 1 110 ? 1.556 -10.444 4.049 1.00 87.88 110 ARG A N 1
ATOM 918 C CA . ARG A 1 110 ? 1.865 -10.784 5.445 1.00 87.88 110 ARG A CA 1
ATOM 919 C C . ARG A 1 110 ? 1.156 -9.836 6.407 1.00 87.88 110 ARG A C 1
ATOM 921 O O . ARG A 1 110 ? 0.507 -10.294 7.348 1.00 87.88 110 ARG A O 1
ATOM 928 N N . LEU A 1 111 ? 1.187 -8.540 6.123 1.00 86.50 111 LEU A N 1
ATOM 929 C CA . LEU A 1 111 ? 0.497 -7.513 6.891 1.00 86.50 111 LEU A CA 1
ATOM 930 C C . LEU A 1 111 ? -1.025 -7.699 6.862 1.00 86.50 111 LEU A C 1
ATOM 932 O O . LEU A 1 111 ? -1.673 -7.683 7.909 1.00 86.50 111 LEU A O 1
ATOM 936 N N . CYS A 1 112 ? -1.601 -8.001 5.696 1.00 89.25 112 CYS A N 1
ATOM 937 C CA . CYS A 1 112 ? -3.017 -8.355 5.567 1.00 89.25 112 CYS A CA 1
ATOM 938 C C . CYS A 1 112 ? -3.392 -9.568 6.426 1.00 89.25 112 CYS A C 1
ATOM 940 O O . CYS A 1 112 ? -4.458 -9.590 7.048 1.00 89.25 112 CYS A O 1
ATOM 942 N N . ARG A 1 113 ? -2.529 -10.591 6.461 1.00 88.00 113 ARG A N 1
ATOM 943 C CA . ARG A 1 113 ? -2.724 -11.778 7.304 1.00 88.00 113 ARG A CA 1
ATOM 944 C C . ARG A 1 113 ? -2.650 -11.416 8.783 1.00 88.00 113 ARG A C 1
ATOM 946 O O . ARG A 1 113 ? -3.529 -11.835 9.525 1.00 88.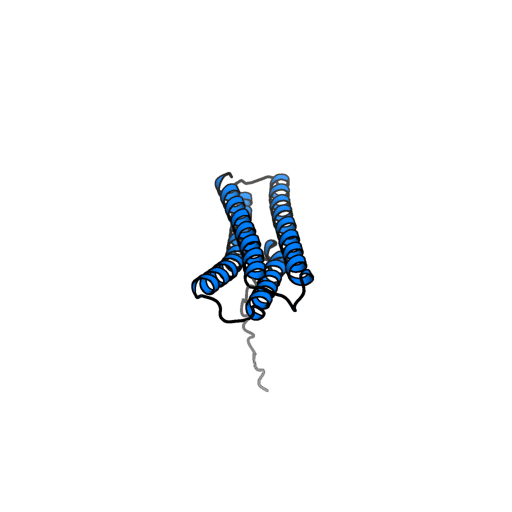00 113 ARG A O 1
ATOM 953 N N . LEU A 1 114 ? -1.688 -10.596 9.200 1.00 84.69 114 LEU A N 1
ATOM 954 C CA . LEU A 1 114 ? -1.580 -10.113 10.582 1.00 84.69 114 LEU A CA 1
ATOM 955 C C . LEU A 1 114 ? -2.831 -9.341 11.019 1.00 84.69 114 LEU A C 1
ATOM 957 O O . LEU A 1 114 ? -3.369 -9.606 12.094 1.00 84.69 114 LEU A O 1
ATOM 961 N N . ILE A 1 115 ? -3.333 -8.447 10.161 1.00 84.88 115 ILE A N 1
ATOM 962 C CA . ILE A 1 115 ? -4.590 -7.720 10.384 1.00 84.88 115 ILE A CA 1
ATOM 963 C C . ILE A 1 115 ? -5.769 -8.696 10.521 1.00 84.88 115 ILE A C 1
ATOM 965 O O . ILE A 1 115 ? -6.626 -8.524 11.383 1.00 84.88 115 ILE A O 1
ATOM 969 N N . ARG A 1 116 ? -5.817 -9.747 9.694 1.00 81.31 116 ARG A N 1
ATOM 970 C CA . ARG A 1 116 ? -6.886 -10.757 9.728 1.00 81.31 116 ARG A CA 1
ATOM 971 C C . ARG A 1 116 ? -6.829 -11.656 10.972 1.00 81.31 116 ARG A C 1
ATOM 973 O O . ARG A 1 116 ? -7.884 -11.980 11.508 1.00 81.31 116 ARG A O 1
ATOM 980 N N . VAL A 1 117 ? -5.641 -12.102 11.385 1.00 74.81 117 VAL A N 1
ATOM 981 C CA . VAL A 1 117 ? -5.451 -13.102 12.456 1.00 74.81 117 VAL A CA 1
ATOM 982 C C . VAL A 1 117 ? -5.716 -12.521 13.845 1.00 74.81 117 VAL A C 1
ATOM 984 O O . VAL A 1 117 ? -6.210 -13.244 14.703 1.00 74.81 117 VAL A O 1
ATOM 987 N N . ARG A 1 118 ? -5.492 -11.219 14.075 1.00 65.75 118 ARG A N 1
ATOM 988 C CA . ARG A 1 118 ? -5.721 -10.581 15.392 1.00 65.75 118 ARG A CA 1
ATOM 989 C C . ARG A 1 118 ? -7.194 -10.368 15.799 1.00 65.75 118 ARG A C 1
ATOM 991 O O . ARG A 1 118 ? -7.456 -9.675 16.766 1.00 65.75 118 ARG A O 1
ATOM 998 N N . ASN A 1 119 ? -8.096 -11.061 15.109 1.00 55.72 119 ASN A N 1
ATOM 999 C CA . ASN A 1 119 ? -9.502 -11.351 15.386 1.00 55.72 119 ASN A CA 1
ATOM 1000 C C . ASN A 1 119 ? -10.466 -10.177 15.657 1.00 55.72 119 ASN A C 1
ATOM 1002 O O . ASN A 1 119 ? -10.190 -9.177 16.305 1.00 55.72 119 ASN A O 1
ATOM 1006 N N . ARG A 1 120 ? -11.659 -10.342 15.087 1.00 56.00 120 ARG A N 1
ATOM 1007 C CA . ARG A 1 120 ? -12.636 -9.307 14.724 1.00 56.00 120 ARG A CA 1
ATOM 1008 C C . ARG A 1 120 ? -13.491 -8.770 15.877 1.00 56.00 120 ARG A C 1
ATOM 1010 O O . ARG A 1 120 ? -14.330 -7.915 15.631 1.00 56.00 120 ARG A O 1
ATOM 1017 N N . SER A 1 121 ? -13.307 -9.262 17.098 1.00 57.56 121 SER A N 1
ATOM 1018 C CA . SER A 1 121 ? -14.165 -8.962 18.253 1.00 57.56 121 SER A CA 1
ATOM 1019 C C . SER A 1 121 ? -13.521 -8.048 19.304 1.00 57.56 121 SER A C 1
ATOM 1021 O O . SER A 1 121 ? -14.225 -7.575 20.189 1.00 57.56 121 SER A O 1
ATOM 1023 N N . SER A 1 122 ? -12.220 -7.756 19.208 1.00 67.44 122 SER A N 1
ATOM 1024 C CA . SER A 1 122 ? -11.494 -6.918 20.180 1.00 67.44 122 SER A CA 1
ATOM 1025 C C . SER A 1 122 ? -10.598 -5.866 19.519 1.00 67.44 122 SER A C 1
ATOM 1027 O O . SER A 1 122 ? -9.516 -5.547 20.017 1.00 67.44 122 SER A O 1
ATOM 1029 N N . VAL A 1 123 ? -11.029 -5.310 18.381 1.00 77.12 123 VAL A N 1
ATOM 1030 C CA . VAL A 1 123 ? -10.293 -4.216 17.734 1.00 77.12 123 VAL A CA 1
ATOM 1031 C C . VAL A 1 123 ? -10.367 -2.980 18.627 1.00 77.12 123 VAL A C 1
ATOM 1033 O O . VAL A 1 123 ? -11.384 -2.300 18.683 1.00 77.12 123 VAL A O 1
ATOM 1036 N N . THR A 1 124 ? -9.283 -2.685 19.339 1.00 83.94 124 THR A N 1
ATOM 1037 C CA . THR A 1 124 ? -9.131 -1.432 20.083 1.00 83.94 124 THR A CA 1
ATOM 1038 C C . THR A 1 124 ? -8.554 -0.349 19.176 1.00 83.94 124 THR A C 1
ATOM 1040 O O . THR A 1 124 ? -7.891 -0.640 18.176 1.00 83.94 124 THR A O 1
ATOM 1043 N N . LEU A 1 125 ? -8.752 0.920 19.546 1.00 83.50 125 LEU A N 1
ATOM 1044 C CA . LEU A 1 125 ? -8.110 2.044 18.858 1.00 83.50 125 LEU A CA 1
ATOM 1045 C C . LEU A 1 125 ? -6.580 1.888 18.818 1.00 83.50 125 LEU A C 1
ATOM 1047 O O . LEU A 1 125 ? -5.972 2.117 17.778 1.00 83.50 125 LEU A O 1
ATOM 1051 N N . ALA A 1 126 ? -5.969 1.439 19.919 1.00 86.06 126 ALA A N 1
ATOM 1052 C CA . ALA A 1 126 ? -4.526 1.221 20.001 1.00 86.06 126 ALA A CA 1
ATOM 1053 C C . ALA A 1 126 ? -4.038 0.194 18.966 1.00 86.06 126 ALA A C 1
ATOM 1055 O O . ALA A 1 126 ? -3.078 0.454 18.245 1.00 86.06 126 ALA A O 1
ATOM 1056 N N . LEU A 1 127 ? -4.743 -0.935 18.832 1.00 85.88 127 LEU A N 1
ATOM 1057 C CA . LEU A 1 127 ? -4.415 -1.949 17.832 1.00 85.88 127 LEU A CA 1
ATOM 1058 C C . LEU A 1 127 ? -4.582 -1.411 16.40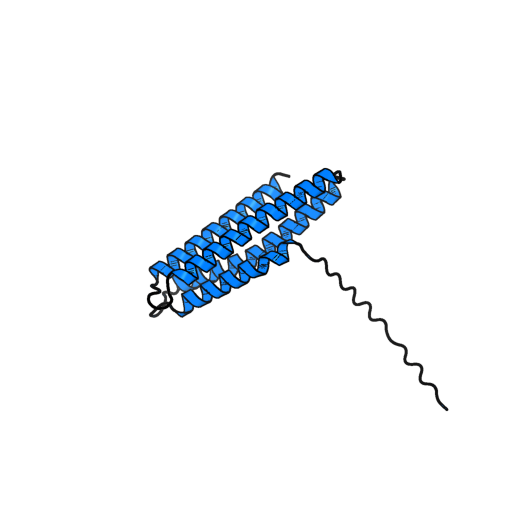5 1.00 85.88 127 LEU A C 1
ATOM 1060 O O . LEU A 1 127 ? -3.758 -1.699 15.540 1.00 85.88 127 LEU A O 1
ATOM 1064 N N . ALA A 1 128 ? -5.640 -0.640 16.140 1.00 86.38 128 ALA A N 1
ATOM 1065 C CA . ALA A 1 128 ? -5.831 -0.030 14.829 1.00 86.38 128 ALA A CA 1
ATOM 1066 C C . ALA A 1 128 ? -4.679 0.930 14.497 1.00 86.38 128 ALA A C 1
ATOM 1068 O O . ALA A 1 128 ? -4.071 0.795 13.437 1.00 86.38 128 ALA A O 1
ATOM 1069 N N . LEU A 1 129 ? -4.325 1.832 15.417 1.00 88.25 129 LEU A N 1
ATOM 1070 C CA . LEU A 1 129 ? -3.205 2.760 15.244 1.00 88.25 129 LEU A CA 1
ATOM 1071 C C . LEU A 1 129 ? -1.887 2.022 14.990 1.00 88.25 129 LEU A C 1
ATOM 1073 O O . LEU A 1 129 ? -1.203 2.364 14.031 1.00 88.25 129 LEU A O 1
ATOM 1077 N N . GLU A 1 130 ? -1.586 0.967 15.753 1.00 89.62 130 GLU A N 1
ATOM 1078 C CA . GLU A 1 130 ? -0.403 0.119 15.541 1.00 89.62 130 GLU A CA 1
ATOM 1079 C C . GLU A 1 130 ? -0.345 -0.406 14.094 1.00 89.62 130 GLU A C 1
ATOM 1081 O O . GLU A 1 130 ? 0.688 -0.326 13.428 1.00 89.62 130 GLU A O 1
ATOM 1086 N N . LYS A 1 131 ? -1.467 -0.914 13.561 1.00 87.81 131 LYS A N 1
ATOM 1087 C CA . LYS A 1 131 ? -1.501 -1.450 12.190 1.00 87.81 131 LYS A CA 1
ATOM 1088 C C . LYS A 1 131 ? -1.386 -0.369 11.128 1.00 87.81 131 LYS A C 1
ATOM 1090 O O . LYS A 1 131 ? -0.692 -0.593 10.142 1.00 87.81 131 LYS A O 1
ATOM 1095 N N . TYR A 1 132 ? -2.010 0.786 11.324 1.00 90.00 132 TYR A N 1
ATOM 1096 C CA . TYR A 1 132 ? -1.867 1.913 10.404 1.00 90.00 132 TYR A CA 1
ATOM 1097 C C . TYR A 1 132 ? -0.441 2.490 10.415 1.00 90.00 132 TYR A C 1
ATOM 1099 O O . TYR A 1 132 ? 0.087 2.791 9.349 1.00 90.00 132 TYR A O 1
ATOM 1107 N N . GLN A 1 133 ? 0.218 2.552 11.575 1.00 90.44 133 GLN A N 1
ATOM 1108 C CA . GLN A 1 133 ? 1.619 2.971 11.696 1.00 90.44 133 GLN A CA 1
ATOM 1109 C C . GLN A 1 133 ? 2.567 2.028 10.962 1.00 90.44 133 GLN A C 1
ATOM 1111 O O . GLN A 1 133 ? 3.389 2.485 10.175 1.00 90.44 133 GLN A O 1
ATOM 1116 N N . MET A 1 134 ? 2.399 0.716 11.139 1.00 88.62 134 MET A N 1
ATOM 1117 C CA . MET A 1 134 ? 3.178 -0.278 10.396 1.00 88.62 134 MET A CA 1
ATOM 1118 C C . MET A 1 134 ? 3.029 -0.112 8.874 1.00 88.62 134 MET A C 1
ATOM 1120 O O . MET A 1 134 ? 4.009 -0.232 8.144 1.00 88.62 134 MET A O 1
ATOM 1124 N N . VAL A 1 135 ? 1.817 0.182 8.386 1.00 87.19 135 VAL A N 1
ATOM 1125 C CA . VAL A 1 135 ? 1.585 0.457 6.957 1.00 87.19 135 VAL A CA 1
ATOM 1126 C C . VAL A 1 135 ? 2.282 1.742 6.526 1.00 87.19 135 VAL A C 1
ATOM 1128 O O . VAL A 1 135 ? 2.927 1.745 5.484 1.00 87.19 135 VAL A O 1
ATOM 1131 N N . ALA A 1 136 ? 2.163 2.816 7.307 1.00 87.38 136 ALA A N 1
ATOM 1132 C CA . ALA A 1 136 ? 2.777 4.101 6.988 1.00 87.38 136 ALA A CA 1
ATOM 1133 C C . ALA A 1 136 ? 4.302 3.977 6.849 1.00 87.38 136 ALA A C 1
ATOM 1135 O O . ALA A 1 136 ? 4.858 4.427 5.850 1.00 87.38 136 ALA A O 1
ATOM 1136 N N . SER A 1 137 ? 4.961 3.301 7.798 1.00 87.69 137 SER A N 1
ATOM 1137 C CA . SER A 1 137 ? 6.398 3.011 7.729 1.00 87.69 137 SER A CA 1
ATOM 1138 C C . SER A 1 137 ? 6.753 2.234 6.467 1.00 87.69 137 SER A C 1
ATOM 1140 O O . SER A 1 137 ? 7.653 2.625 5.735 1.00 87.69 137 SER A O 1
ATOM 1142 N N . TYR A 1 138 ? 5.987 1.191 6.160 1.00 84.62 138 TYR A N 1
ATOM 1143 C CA . TYR A 1 138 ? 6.214 0.369 4.979 1.00 84.62 138 TYR A CA 1
ATOM 1144 C C . TYR A 1 138 ? 6.060 1.151 3.657 1.00 84.62 138 TYR A C 1
ATOM 1146 O O . TYR A 1 138 ? 6.874 1.006 2.746 1.00 84.62 138 TYR A O 1
ATOM 1154 N N . VAL A 1 139 ? 5.033 2.003 3.542 1.00 84.06 139 VAL A N 1
ATOM 1155 C CA . VAL A 1 139 ? 4.844 2.865 2.362 1.00 84.06 139 VAL A CA 1
ATOM 1156 C C . VAL A 1 139 ? 5.994 3.864 2.239 1.00 84.06 139 VAL A C 1
ATOM 1158 O O . VAL A 1 139 ? 6.535 4.034 1.148 1.00 84.06 139 VAL A O 1
ATOM 1161 N N . ALA A 1 140 ? 6.400 4.490 3.346 1.00 84.88 140 ALA A N 1
ATOM 1162 C CA . ALA A 1 140 ? 7.503 5.445 3.360 1.00 84.88 140 ALA A CA 1
ATOM 1163 C C . ALA A 1 140 ? 8.832 4.796 2.945 1.00 84.88 140 ALA A C 1
ATOM 1165 O O . ALA A 1 140 ? 9.524 5.335 2.085 1.00 84.88 140 ALA A O 1
ATOM 1166 N N . GLU A 1 141 ? 9.161 3.626 3.498 1.00 83.25 141 GLU A N 1
ATOM 1167 C CA . GLU A 1 141 ? 10.362 2.862 3.142 1.00 83.25 141 GLU A CA 1
ATOM 1168 C C . GLU A 1 141 ? 10.395 2.534 1.650 1.00 83.25 141 GLU A C 1
ATOM 1170 O O . GLU A 1 141 ? 11.406 2.774 0.988 1.00 83.25 141 GLU A O 1
ATOM 1175 N N . PHE A 1 142 ? 9.277 2.055 1.095 1.00 80.56 142 PHE A N 1
ATOM 1176 C CA . PHE A 1 142 ? 9.192 1.767 -0.332 1.00 80.56 142 PHE A CA 1
ATOM 1177 C C . PHE A 1 142 ? 9.404 3.024 -1.181 1.00 80.56 142 PHE A C 1
ATOM 1179 O O . PHE A 1 142 ? 10.167 2.990 -2.145 1.00 80.56 142 PHE A O 1
ATOM 1186 N N . CYS A 1 143 ? 8.746 4.134 -0.838 1.00 76.88 143 CYS A N 1
ATOM 1187 C CA . CYS A 1 143 ? 8.868 5.386 -1.582 1.00 76.88 143 CYS A CA 1
ATOM 1188 C C . CYS A 1 143 ? 10.299 5.940 -1.537 1.00 76.88 143 CYS A C 1
ATOM 1190 O O . CYS A 1 143 ? 10.835 6.304 -2.580 1.00 76.88 143 CYS A O 1
ATOM 1192 N N . VAL A 1 144 ? 10.935 5.962 -0.362 1.00 80.88 144 VAL A N 1
ATOM 1193 C CA . VAL A 1 144 ? 12.318 6.443 -0.196 1.00 80.88 144 VAL A CA 1
ATOM 1194 C C . VAL A 1 144 ? 13.299 5.577 -0.982 1.00 80.88 144 VAL A C 1
ATOM 1196 O O . VAL A 1 144 ? 14.148 6.109 -1.696 1.00 80.88 144 VAL A O 1
ATOM 1199 N N . GLU A 1 145 ? 13.173 4.253 -0.885 1.00 73.94 145 GLU A N 1
ATOM 1200 C CA . GLU A 1 145 ? 14.012 3.327 -1.647 1.00 73.94 145 GLU A CA 1
ATOM 1201 C C . GLU A 1 145 ? 13.795 3.491 -3.157 1.00 73.94 145 GLU A C 1
ATOM 1203 O O . GLU A 1 145 ? 14.752 3.470 -3.926 1.00 73.94 145 GLU A O 1
ATOM 1208 N N . SER A 1 146 ? 12.552 3.712 -3.592 1.00 68.06 146 SER A N 1
ATOM 1209 C CA . SER A 1 146 ? 12.230 3.913 -5.010 1.00 68.06 146 SER A CA 1
ATOM 1210 C C . SER A 1 146 ? 12.826 5.213 -5.554 1.00 68.06 146 SER A C 1
ATOM 1212 O O . SER A 1 146 ? 13.416 5.203 -6.630 1.00 68.06 146 SER A O 1
ATOM 1214 N N . ILE A 1 147 ? 12.729 6.318 -4.804 1.00 69.75 147 ILE A N 1
ATOM 1215 C CA . ILE A 1 147 ? 13.300 7.618 -5.195 1.00 69.75 147 ILE A CA 1
ATOM 1216 C C . ILE A 1 147 ? 14.824 7.530 -5.288 1.00 69.75 147 ILE A C 1
ATOM 1218 O O . ILE A 1 147 ? 15.391 7.893 -6.316 1.00 69.75 147 ILE A O 1
ATOM 1222 N N . ARG A 1 148 ? 15.490 6.967 -4.270 1.00 71.38 148 ARG A N 1
ATOM 1223 C CA . ARG A 1 148 ? 16.954 6.812 -4.269 1.00 71.38 148 ARG A CA 1
ATOM 1224 C C . ARG A 1 148 ? 17.472 6.075 -5.496 1.00 71.38 148 ARG A C 1
ATOM 1226 O O . ARG A 1 148 ? 18.495 6.446 -6.049 1.00 71.38 148 ARG A O 1
ATOM 1233 N N . GLN A 1 149 ? 16.773 5.036 -5.933 1.00 64.12 149 GLN A N 1
ATOM 1234 C CA . GLN A 1 149 ? 17.201 4.223 -7.073 1.00 64.12 149 GLN A CA 1
ATOM 1235 C C . GLN A 1 149 ? 17.012 4.926 -8.419 1.00 64.12 149 GLN A C 1
ATOM 1237 O O . GLN A 1 149 ? 17.754 4.639 -9.356 1.00 64.12 149 GLN A O 1
ATOM 1242 N N . ILE A 1 150 ? 16.037 5.835 -8.507 1.00 61.81 150 ILE A N 1
ATOM 1243 C CA . ILE A 1 150 ? 15.841 6.708 -9.670 1.00 61.81 150 ILE A CA 1
ATOM 1244 C C . ILE A 1 150 ? 16.923 7.796 -9.709 1.00 61.81 150 ILE A C 1
ATOM 1246 O O . ILE A 1 150 ? 17.356 8.169 -10.788 1.00 61.81 150 ILE A O 1
ATOM 1250 N N . GLU A 1 151 ? 17.356 8.303 -8.552 1.00 61.69 151 GLU A N 1
ATOM 1251 C CA . GLU A 1 151 ? 18.364 9.370 -8.460 1.00 61.69 151 GLU A CA 1
ATOM 1252 C C . GLU A 1 151 ? 19.813 8.864 -8.573 1.00 61.69 151 GLU A C 1
ATOM 1254 O O . GLU A 1 151 ? 20.696 9.621 -8.970 1.00 61.69 151 GLU A O 1
ATOM 1259 N N . MET A 1 152 ? 20.077 7.605 -8.208 1.00 55.66 152 MET A N 1
ATOM 1260 C CA . MET A 1 152 ? 21.422 7.014 -8.220 1.00 55.66 152 MET A CA 1
ATOM 1261 C C . MET A 1 152 ? 21.846 6.398 -9.568 1.00 55.66 152 MET A C 1
ATOM 1263 O O . MET A 1 152 ? 22.989 5.951 -9.662 1.00 55.66 152 MET A O 1
ATOM 1267 N N . ASN A 1 153 ? 20.982 6.370 -10.591 1.00 47.00 153 ASN A N 1
ATOM 1268 C CA . ASN A 1 153 ? 21.258 5.785 -11.917 1.00 47.00 153 ASN A CA 1
ATOM 1269 C C . ASN A 1 153 ? 20.857 6.728 -13.057 1.00 47.00 153 ASN A C 1
ATOM 1271 O O . ASN A 1 153 ? 21.449 6.608 -14.152 1.00 47.00 153 ASN A O 1
#

Mean predicted aligned error: 10.5 Å